Protein AF-A0A316YKV6-F1 (afdb_monomer)

Secondary structure (DSSP, 8-state):
---TTSHHHHHHHHHHHHHTSPP-SS-TT--HHHHHHHHHHHHHBGGGTT--S-----S------------TTT--BPPPPHHHHHHHHHHHHHHHHHHTTHHHHHSPPPHHHHS-TT-TTHHHHHHHHHHHHHTT------HHHHHHHHH-S--

Radius of gyration: 21.69 Å; Cα contacts (8 Å, |Δi|>4): 107; chains: 1; bounding box: 53×34×64 Å

Foldseek 3Di:
DDDLQFLLNLLVLQLVLLVPDDQDLLCNQDRVSVVSNVVSLVVFAPPPPDDDDPPDPDPDPGSRDPPPPDPSVPGHTDRDDPVRSVVSVVVSVVSVCVVVVVVCVVDPDDQCVCQPPVGRCVNVVVVVLSVCSSVVHDSPQDPVNVVCVVPVPDD

pLDDT: mean 73.6, std 16.51, range [33.66, 91.44]

Sequence (155 aa):
MAKPGTARAIYESLSHIGSLWPKDPLRPEANFGQSVITAAERALTQQNQGQPGAALPPGGMSSQGVKTRVDPKQLRYRELVQEEVSVATAALSALQQIREGTASQRYPVPVPVLRPASNPEYYVRLARMLDRAKKGENVSLTMRERLRLFFTGKL

Structure (mmCIF, N/CA/C/O backbone):
data_AF-A0A316YKV6-F1
#
_entry.id   AF-A0A316YKV6-F1
#
loop_
_atom_site.group_PDB
_atom_site.id
_atom_site.type_symbol
_atom_site.label_atom_id
_atom_site.label_alt_id
_atom_site.label_comp_id
_atom_site.label_asym_id
_atom_site.label_entity_id
_atom_site.label_seq_id
_atom_site.pdbx_PDB_ins_code
_atom_site.Cartn_x
_atom_site.Cartn_y
_atom_site.Cartn_z
_atom_site.occupancy
_atom_site.B_iso_or_equiv
_atom_site.auth_seq_id
_atom_site.auth_comp_id
_atom_site.auth_asym_id
_atom_site.auth_atom_id
_atom_site.pdbx_PDB_model_num
ATOM 1 N N . MET A 1 1 ? -15.409 -14.796 16.439 1.00 39.22 1 MET A N 1
ATOM 2 C CA . MET A 1 1 ? -15.559 -14.029 15.183 1.00 39.22 1 MET A CA 1
ATOM 3 C C . MET A 1 1 ? -15.877 -12.585 15.551 1.00 39.22 1 MET A C 1
ATOM 5 O O . MET A 1 1 ? -16.927 -12.346 16.132 1.00 39.22 1 MET A O 1
ATOM 9 N N . ALA A 1 2 ? -14.944 -11.649 15.354 1.00 40.47 2 ALA A N 1
ATOM 10 C CA . ALA A 1 2 ? -15.148 -10.239 15.699 1.00 40.47 2 ALA A CA 1
ATOM 11 C C . ALA A 1 2 ? -16.145 -9.601 14.717 1.00 40.47 2 ALA A C 1
ATOM 13 O O . ALA A 1 2 ? -16.046 -9.831 13.514 1.00 40.47 2 ALA A O 1
ATOM 14 N N . LYS A 1 3 ? -17.116 -8.824 15.213 1.00 44.97 3 LYS A N 1
ATOM 15 C CA . LYS A 1 3 ? -18.062 -8.095 14.354 1.00 44.97 3 LYS A CA 1
ATOM 16 C C . LYS A 1 3 ? -17.262 -7.134 13.451 1.00 44.97 3 LYS A C 1
ATOM 18 O O . LYS A 1 3 ? -16.592 -6.252 14.001 1.00 44.97 3 LYS A O 1
ATOM 23 N N . PRO A 1 4 ? -17.346 -7.247 12.109 1.00 52.53 4 PRO A N 1
ATOM 24 C CA . PRO A 1 4 ? -16.554 -6.432 11.179 1.00 52.53 4 PRO A CA 1
ATOM 25 C C . PRO A 1 4 ? -16.919 -4.934 11.183 1.00 52.53 4 PRO A C 1
ATOM 27 O O . PRO A 1 4 ? -16.301 -4.158 10.467 1.00 52.53 4 PRO A O 1
ATOM 30 N N . GLY A 1 5 ? -17.889 -4.512 12.001 1.00 59.22 5 GLY A N 1
ATOM 31 C CA . GLY A 1 5 ? -18.294 -3.110 12.147 1.00 59.22 5 GLY A CA 1
ATOM 32 C C . GLY A 1 5 ? -17.658 -2.354 13.316 1.00 59.22 5 GLY A C 1
ATOM 33 O O . GLY A 1 5 ? -18.016 -1.207 13.548 1.00 59.22 5 GLY A O 1
ATOM 34 N N . THR A 1 6 ? -16.755 -2.965 14.092 1.00 79.88 6 THR A N 1
ATOM 35 C CA . THR A 1 6 ? -16.106 -2.263 15.217 1.00 79.88 6 THR A CA 1
ATOM 36 C C . THR A 1 6 ? -14.811 -1.586 14.771 1.00 79.88 6 THR A C 1
ATOM 38 O O . THR A 1 6 ? -14.006 -2.191 14.063 1.00 79.88 6 THR A O 1
ATOM 41 N N . ALA A 1 7 ? -14.567 -0.352 15.227 1.00 83.56 7 ALA A N 1
ATOM 42 C CA . ALA A 1 7 ? -13.362 0.418 14.882 1.00 83.56 7 ALA A CA 1
ATOM 43 C C . ALA A 1 7 ? -12.065 -0.334 15.175 1.00 83.56 7 ALA A C 1
ATOM 45 O O . ALA A 1 7 ? -11.111 -0.279 14.403 1.00 83.56 7 ALA A O 1
ATOM 46 N N . ARG A 1 8 ? -12.070 -1.113 16.256 1.00 86.75 8 ARG A N 1
ATOM 47 C CA . ARG A 1 8 ? -10.965 -1.990 16.619 1.00 86.75 8 ARG A CA 1
ATOM 48 C C . ARG A 1 8 ? -10.687 -3.066 15.568 1.00 86.75 8 ARG A C 1
ATOM 50 O O . ARG A 1 8 ? -9.537 -3.234 15.187 1.00 86.75 8 ARG A O 1
ATOM 57 N N . ALA A 1 9 ? -11.708 -3.770 15.078 1.00 87.00 9 ALA A N 1
ATOM 58 C CA . ALA A 1 9 ? -11.524 -4.836 14.088 1.00 87.00 9 ALA A CA 1
ATOM 59 C C . ALA A 1 9 ? -10.983 -4.294 12.753 1.00 87.00 9 ALA A C 1
ATOM 61 O O . ALA A 1 9 ? -10.125 -4.914 12.118 1.00 87.00 9 ALA A O 1
ATOM 62 N N . ILE A 1 10 ? -11.450 -3.109 12.347 1.00 87.38 10 ILE A N 1
ATOM 63 C CA . ILE A 1 10 ? -10.961 -2.416 11.149 1.00 87.38 10 ILE A CA 1
ATOM 64 C C . ILE A 1 10 ? -9.504 -1.984 11.345 1.00 87.38 10 ILE A C 1
ATOM 66 O O . ILE A 1 10 ? -8.674 -2.229 10.471 1.00 87.38 10 ILE A O 1
ATOM 70 N N . TYR A 1 11 ? -9.168 -1.412 12.503 1.00 88.69 11 TYR A N 1
ATOM 71 C CA . TYR A 1 11 ? -7.793 -1.049 12.847 1.00 88.69 11 TYR A CA 1
ATOM 72 C C . TYR A 1 11 ? -6.854 -2.264 12.844 1.00 88.69 11 TYR A C 1
ATOM 74 O O . TYR A 1 11 ? -5.786 -2.217 12.238 1.00 88.69 11 TYR A O 1
ATOM 82 N N . GLU A 1 12 ? -7.248 -3.371 13.477 1.00 89.50 12 GLU A N 1
ATOM 83 C CA . GLU A 1 12 ? -6.465 -4.614 13.510 1.00 89.50 12 GLU A CA 1
ATOM 84 C C . GLU A 1 12 ? -6.219 -5.148 12.090 1.00 89.50 12 GLU A C 1
ATOM 86 O O . GLU A 1 12 ? -5.108 -5.552 11.751 1.00 89.50 12 GLU A O 1
ATOM 91 N N . SER A 1 13 ? -7.221 -5.063 11.217 1.00 89.94 13 SER A N 1
ATOM 92 C CA . SER A 1 13 ? -7.087 -5.505 9.828 1.00 89.94 13 SER A CA 1
ATOM 93 C C . SER A 1 13 ? -6.180 -4.584 9.002 1.00 89.94 13 SER A C 1
ATOM 95 O O . SER A 1 13 ? -5.309 -5.063 8.275 1.00 89.94 13 SER A O 1
ATOM 97 N N . LEU A 1 14 ? -6.337 -3.263 9.130 1.00 88.50 14 LEU A N 1
ATOM 98 C CA . LEU A 1 14 ? -5.496 -2.276 8.442 1.00 88.50 14 LEU A CA 1
ATOM 99 C C . LEU A 1 14 ? -4.047 -2.326 8.925 1.00 88.50 14 LEU A C 1
ATOM 101 O O . LEU A 1 14 ? -3.126 -2.236 8.114 1.00 88.50 14 LEU A O 1
ATOM 105 N N . SER A 1 15 ? -3.834 -2.507 10.227 1.00 88.94 15 SER A N 1
ATOM 106 C CA . SER A 1 15 ? -2.494 -2.643 10.796 1.00 88.94 15 SER A CA 1
ATOM 107 C C . SER A 1 15 ? -1.827 -3.947 10.377 1.00 88.94 15 SER A C 1
ATOM 109 O O . SER A 1 15 ? -0.655 -3.931 9.997 1.00 88.94 15 SER A O 1
ATOM 111 N N . HIS A 1 16 ? -2.578 -5.052 10.333 1.00 90.44 16 HIS A N 1
ATOM 112 C CA . HIS A 1 16 ? -2.089 -6.306 9.778 1.00 90.44 16 HIS A CA 1
ATOM 113 C C . HIS A 1 16 ? -1.653 -6.131 8.317 1.00 90.44 16 HIS A C 1
ATOM 115 O O . HIS A 1 16 ? -0.515 -6.440 7.967 1.00 90.44 16 HIS A O 1
ATOM 121 N N . ILE A 1 17 ? -2.507 -5.547 7.473 1.00 89.25 17 ILE A N 1
ATOM 122 C CA . ILE A 1 17 ? -2.178 -5.273 6.071 1.00 89.25 17 ILE A CA 1
ATOM 123 C C . ILE A 1 17 ? -0.945 -4.363 5.955 1.00 89.25 17 ILE A C 1
ATOM 125 O O . ILE A 1 17 ? -0.028 -4.683 5.199 1.00 89.25 17 ILE A O 1
ATOM 129 N N . GLY A 1 18 ? -0.884 -3.274 6.725 1.00 87.31 18 GLY A N 1
ATOM 130 C CA . GLY A 1 18 ? 0.245 -2.343 6.730 1.00 87.31 18 GLY A CA 1
ATOM 131 C C . GLY A 1 18 ? 1.564 -2.998 7.149 1.00 87.31 18 GLY A C 1
ATOM 132 O O 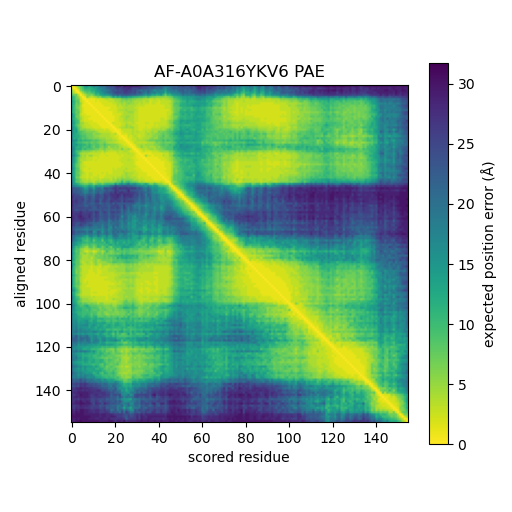. GLY A 1 18 ? 2.601 -2.712 6.558 1.00 87.31 18 GLY A O 1
ATOM 133 N N . SER A 1 19 ? 1.540 -3.928 8.109 1.00 87.06 19 SER A N 1
ATOM 134 C CA . SER A 1 19 ? 2.736 -4.674 8.533 1.00 87.06 19 SER A CA 1
ATOM 135 C C . SER A 1 19 ? 3.269 -5.652 7.483 1.00 87.06 19 SER A C 1
ATOM 137 O O . SER A 1 19 ? 4.458 -5.960 7.481 1.00 87.06 19 SER A O 1
ATOM 139 N N . LEU A 1 20 ? 2.410 -6.112 6.569 1.00 89.38 20 LEU A N 1
ATOM 140 C CA . LEU A 1 20 ? 2.788 -6.991 5.462 1.00 89.38 20 LEU A CA 1
ATOM 141 C C . LEU A 1 20 ? 3.348 -6.222 4.258 1.00 89.38 20 LEU A C 1
ATOM 143 O O . LEU A 1 20 ? 3.793 -6.841 3.291 1.00 89.38 20 LEU A O 1
ATOM 147 N N . TRP A 1 21 ? 3.318 -4.887 4.283 1.00 83.81 21 TRP A N 1
ATOM 148 C CA . TRP A 1 21 ? 3.801 -4.086 3.167 1.00 83.81 21 TRP A CA 1
ATOM 149 C C . TRP A 1 21 ? 5.336 -4.092 3.102 1.00 83.81 21 TRP A C 1
ATOM 151 O O . TRP A 1 21 ? 5.994 -3.848 4.119 1.00 83.81 21 TRP A O 1
ATOM 161 N N . PRO A 1 22 ? 5.940 -4.339 1.924 1.00 82.19 22 PRO A N 1
ATOM 162 C CA . PRO A 1 22 ? 7.388 -4.356 1.795 1.00 82.19 22 PRO A CA 1
ATOM 163 C C . PRO A 1 22 ? 7.979 -2.963 2.029 1.00 82.19 22 PRO A C 1
ATOM 165 O O . PRO A 1 22 ? 7.388 -1.939 1.675 1.00 82.19 22 PRO A O 1
ATOM 168 N N . LYS A 1 23 ? 9.190 -2.930 2.590 1.00 80.69 23 LYS A N 1
ATOM 169 C CA . LYS A 1 23 ? 9.979 -1.701 2.703 1.00 80.69 23 LYS A CA 1
ATOM 170 C C . LYS A 1 23 ? 10.455 -1.273 1.313 1.00 80.69 23 LYS A C 1
ATOM 172 O O . LYS A 1 23 ? 10.978 -2.106 0.573 1.00 80.69 23 LYS A O 1
ATOM 177 N N . ASP A 1 24 ? 10.290 0.005 0.977 1.00 80.50 24 ASP A N 1
ATOM 178 C CA . ASP A 1 24 ? 10.761 0.563 -0.292 1.00 80.50 24 ASP A CA 1
ATOM 179 C C . ASP A 1 24 ? 12.299 0.680 -0.261 1.00 80.50 24 ASP A C 1
ATOM 181 O O . ASP A 1 24 ? 12.838 1.435 0.552 1.00 80.50 24 ASP A O 1
ATOM 185 N N . PRO A 1 25 ? 13.038 -0.076 -1.095 1.00 74.50 25 PRO A N 1
ATOM 186 C CA . PRO A 1 25 ? 14.494 -0.019 -1.099 1.00 74.50 25 PRO A CA 1
ATOM 187 C C . PRO A 1 25 ? 15.046 1.247 -1.765 1.00 74.50 25 PRO A C 1
ATOM 189 O O . PRO A 1 25 ? 16.197 1.594 -1.526 1.00 74.50 25 PRO A O 1
ATOM 192 N N . LEU A 1 26 ? 14.259 1.918 -2.611 1.00 74.81 26 LEU A N 1
ATOM 193 C CA . LEU A 1 26 ? 14.679 3.134 -3.313 1.00 74.81 26 LEU A CA 1
ATOM 194 C C . LEU A 1 26 ? 14.486 4.379 -2.453 1.00 74.81 26 LEU A C 1
ATOM 196 O O . LEU A 1 26 ? 15.137 5.392 -2.684 1.00 74.81 26 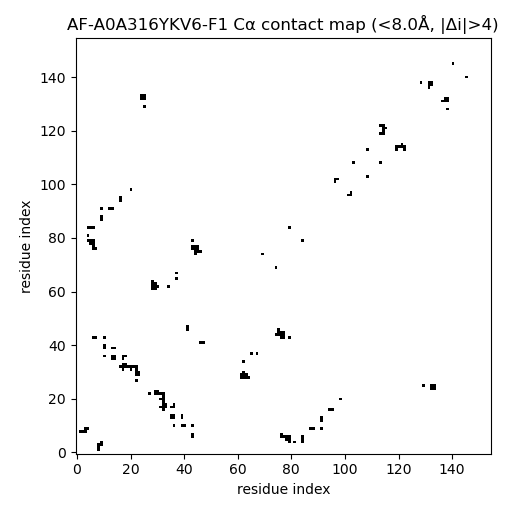LEU A O 1
ATOM 200 N N . ARG A 1 27 ? 13.576 4.296 -1.481 1.00 71.50 27 ARG A N 1
ATOM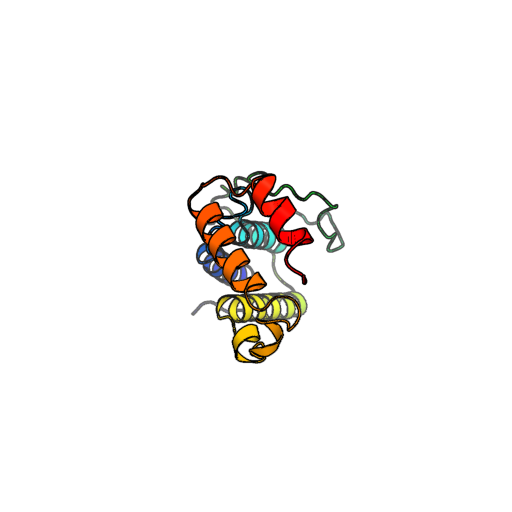 201 C CA . ARG A 1 27 ? 13.244 5.366 -0.541 1.00 71.50 27 ARG A CA 1
ATOM 202 C C . ARG A 1 27 ? 13.234 4.785 0.869 1.00 71.50 27 ARG A C 1
ATOM 204 O O . ARG A 1 27 ? 12.160 4.507 1.402 1.00 71.50 27 ARG A O 1
ATOM 211 N N . PRO A 1 28 ? 14.409 4.537 1.473 1.00 74.38 28 PRO A N 1
ATOM 212 C CA . PRO A 1 28 ? 14.503 3.918 2.795 1.00 74.38 28 PRO A CA 1
ATOM 213 C C . PRO A 1 28 ? 13.791 4.717 3.899 1.00 74.38 28 PRO A C 1
ATOM 215 O O . PRO A 1 28 ? 13.403 4.137 4.917 1.00 74.38 28 PRO A O 1
ATOM 218 N N . GLU A 1 29 ? 13.614 6.022 3.698 1.00 75.62 29 GLU A N 1
ATOM 219 C CA . GLU A 1 29 ? 12.839 6.935 4.534 1.00 75.62 29 GLU A CA 1
ATOM 220 C C . GLU A 1 29 ? 11.319 6.784 4.367 1.00 75.62 29 GLU A C 1
ATOM 222 O O . GLU A 1 29 ? 10.566 7.150 5.270 1.00 75.62 29 GLU A O 1
ATOM 227 N N . ALA A 1 30 ? 10.845 6.230 3.247 1.00 77.44 30 ALA A N 1
ATOM 228 C CA . ALA A 1 30 ? 9.429 6.047 2.956 1.00 77.44 30 ALA A CA 1
ATOM 229 C C . ALA A 1 30 ? 8.959 4.641 3.347 1.00 77.44 30 ALA A C 1
ATOM 231 O O . ALA A 1 30 ? 9.355 3.630 2.770 1.00 77.44 30 ALA A O 1
ATOM 232 N N . ASN A 1 31 ? 8.051 4.571 4.322 1.00 84.00 31 ASN A N 1
ATOM 233 C CA . ASN A 1 31 ? 7.393 3.327 4.700 1.00 84.00 31 ASN A CA 1
ATOM 234 C C . ASN A 1 31 ? 5.875 3.474 4.575 1.00 84.00 31 ASN A C 1
ATOM 236 O O . ASN A 1 31 ? 5.200 3.985 5.472 1.00 84.00 31 ASN A O 1
ATOM 240 N N . PHE A 1 32 ? 5.344 3.010 3.443 1.00 85.44 32 PHE A N 1
ATOM 241 C CA . PHE A 1 32 ? 3.913 3.066 3.168 1.00 85.44 32 PHE A CA 1
ATOM 242 C C . PHE A 1 32 ? 3.099 2.287 4.210 1.00 85.44 32 PHE A C 1
ATOM 244 O O . PHE A 1 32 ? 2.106 2.805 4.714 1.00 85.44 32 PHE A O 1
ATOM 251 N N . GLY A 1 33 ? 3.562 1.104 4.620 1.00 87.44 33 GLY A N 1
ATOM 252 C CA . GLY A 1 33 ? 2.908 0.312 5.663 1.00 87.44 33 GLY A CA 1
ATOM 253 C C . GLY A 1 33 ? 2.731 1.087 6.972 1.00 87.44 33 GLY A C 1
ATOM 254 O O . GLY A 1 33 ? 1.643 1.108 7.546 1.00 87.44 33 GLY A O 1
ATOM 255 N N . GLN A 1 34 ? 3.764 1.821 7.391 1.00 86.19 34 GLN A N 1
ATOM 256 C CA . GLN A 1 34 ? 3.697 2.687 8.574 1.00 86.19 34 GLN A CA 1
ATOM 257 C C . GLN A 1 34 ? 2.758 3.877 8.389 1.00 86.19 34 GLN A C 1
ATOM 259 O O . GLN A 1 34 ? 2.058 4.257 9.329 1.00 86.19 34 GLN A O 1
ATOM 264 N N . SER A 1 35 ? 2.694 4.448 7.183 1.00 85.94 35 SER A N 1
ATOM 265 C CA . SER A 1 35 ? 1.739 5.520 6.890 1.00 85.94 35 SER A CA 1
ATOM 266 C C . SER A 1 35 ? 0.288 5.041 7.001 1.00 85.94 35 SER A C 1
ATOM 268 O O . SER A 1 35 ? -0.533 5.749 7.578 1.00 85.94 35 SER A O 1
ATOM 270 N N . VAL A 1 36 ? -0.007 3.810 6.562 1.00 86.69 36 VAL A N 1
ATOM 271 C CA . VAL A 1 36 ? -1.336 3.190 6.695 1.00 86.69 36 VAL A CA 1
ATOM 272 C C . VAL A 1 36 ? -1.680 2.953 8.164 1.00 86.69 36 VAL A C 1
ATOM 274 O O . VAL A 1 36 ? -2.766 3.330 8.595 1.00 86.69 36 VAL A O 1
ATOM 277 N N . ILE A 1 37 ? -0.754 2.391 8.948 1.00 87.88 37 ILE A N 1
ATOM 278 C CA . ILE A 1 37 ? -0.955 2.155 10.389 1.00 87.88 37 ILE A CA 1
ATOM 279 C C . ILE A 1 37 ? -1.225 3.477 11.117 1.00 87.88 37 ILE A C 1
ATOM 281 O O . ILE A 1 37 ? -2.197 3.588 11.860 1.00 87.88 37 ILE A O 1
ATOM 285 N N . THR A 1 38 ? -0.406 4.497 10.853 1.00 85.12 38 THR A N 1
ATOM 286 C CA . THR A 1 38 ? -0.528 5.821 11.481 1.00 85.12 38 THR A CA 1
ATOM 287 C C . THR A 1 38 ? -1.833 6.512 11.086 1.00 85.12 38 THR A C 1
ATOM 289 O O . THR A 1 38 ? -2.488 7.135 11.920 1.00 85.12 38 THR A O 1
ATOM 292 N N . ALA A 1 39 ? -2.236 6.409 9.817 1.00 84.56 39 ALA A N 1
ATOM 293 C CA . ALA A 1 39 ? -3.503 6.958 9.347 1.00 84.56 39 ALA A CA 1
ATOM 294 C C . ALA A 1 39 ? -4.700 6.244 9.991 1.00 84.56 39 ALA A C 1
ATOM 296 O O . ALA A 1 39 ? -5.629 6.910 10.444 1.00 84.56 39 ALA A O 1
ATOM 297 N N . ALA A 1 40 ? -4.656 4.912 10.092 1.00 86.44 40 ALA A N 1
ATOM 298 C CA . ALA A 1 40 ? -5.695 4.120 10.745 1.00 86.44 40 ALA A CA 1
ATOM 299 C C . ALA A 1 40 ? -5.812 4.462 12.236 1.00 86.44 40 ALA A C 1
ATOM 301 O O . ALA A 1 40 ? -6.917 4.633 12.741 1.00 86.44 40 ALA A O 1
ATOM 302 N N . GLU A 1 41 ? -4.686 4.618 12.932 1.00 85.56 41 GLU A N 1
ATOM 303 C CA . GLU A 1 41 ? -4.660 5.033 14.334 1.00 85.56 41 GLU A CA 1
ATOM 304 C C . GLU A 1 41 ? -5.299 6.414 14.519 1.00 85.56 41 GLU A C 1
ATOM 306 O O . GLU A 1 41 ? -6.197 6.572 15.343 1.00 85.56 41 GLU A O 1
ATOM 311 N N . ARG A 1 42 ? -4.915 7.401 13.701 1.00 83.62 42 ARG A N 1
ATOM 312 C CA . ARG A 1 42 ? -5.486 8.757 13.760 1.00 83.62 42 ARG A CA 1
ATOM 313 C C . ARG A 1 42 ? -6.983 8.788 13.464 1.00 83.62 42 ARG A C 1
ATOM 315 O O . ARG A 1 42 ? -7.701 9.551 14.096 1.00 83.62 42 ARG A O 1
ATOM 322 N N . ALA A 1 43 ? -7.444 7.992 12.502 1.00 83.56 43 ALA A N 1
ATOM 323 C CA . ALA A 1 43 ? -8.842 7.993 12.080 1.00 83.56 43 ALA A CA 1
ATOM 324 C C . ALA A 1 43 ? -9.767 7.234 13.049 1.00 83.56 43 ALA A C 1
ATOM 326 O O . ALA A 1 43 ? -10.932 7.598 13.200 1.00 83.56 43 ALA A O 1
ATOM 327 N N . LEU A 1 44 ? -9.267 6.172 13.690 1.00 84.12 44 LEU A N 1
ATOM 328 C CA . LEU A 1 44 ? -10.090 5.224 14.452 1.00 84.12 44 LEU A CA 1
ATOM 329 C C . LEU A 1 44 ? -9.982 5.393 15.973 1.00 84.12 44 LEU A C 1
ATOM 331 O O . LEU A 1 44 ? -10.720 4.733 16.711 1.00 84.12 44 LEU A O 1
ATOM 335 N N . THR A 1 45 ? -9.100 6.267 16.461 1.00 83.12 45 THR A N 1
ATOM 336 C CA . THR A 1 45 ? -8.943 6.554 17.894 1.00 83.12 45 THR A CA 1
ATOM 337 C C . THR A 1 45 ? -9.597 7.879 18.284 1.00 83.12 45 THR A C 1
ATOM 339 O O . THR A 1 45 ? -9.721 8.802 17.485 1.00 83.12 45 THR A O 1
ATOM 342 N N . GLN A 1 46 ? -10.045 7.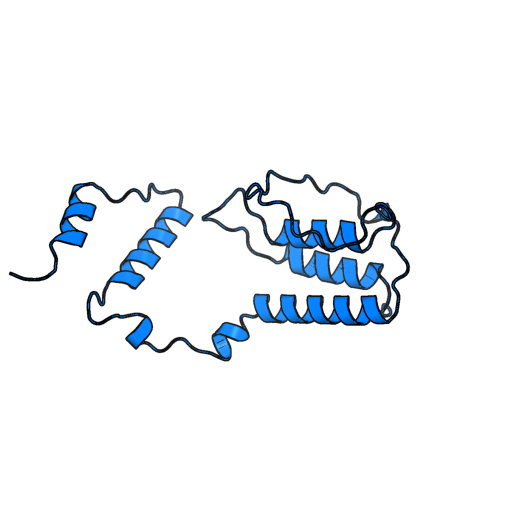987 19.536 1.00 69.94 46 GLN A N 1
ATOM 343 C CA . GLN A 1 46 ? -10.790 9.152 20.041 1.00 69.94 46 GLN A CA 1
ATOM 344 C C . GLN A 1 46 ? -9.936 10.428 20.197 1.00 69.94 46 GLN A C 1
ATOM 346 O O . GLN A 1 46 ? -10.459 11.471 20.578 1.00 69.94 46 GLN A O 1
ATOM 351 N N . GLN A 1 47 ? -8.631 10.378 19.918 1.00 56.28 47 GLN A N 1
ATOM 352 C CA . GLN A 1 47 ? -7.680 11.409 20.338 1.00 56.28 47 GLN A CA 1
ATOM 353 C C . GLN A 1 47 ? -7.615 12.647 19.420 1.00 56.28 47 GLN A C 1
ATOM 355 O O . GLN A 1 47 ? -6.741 13.485 19.615 1.00 56.28 47 GLN A O 1
ATOM 360 N N . ASN A 1 48 ? -8.516 12.803 18.437 1.00 49.94 48 ASN A N 1
ATOM 361 C CA . ASN A 1 48 ? -8.473 13.959 17.531 1.00 49.94 48 ASN A CA 1
ATOM 362 C C . ASN A 1 48 ? -9.843 14.388 16.953 1.00 49.94 48 ASN A C 1
ATOM 364 O O . ASN A 1 48 ? -10.000 14.535 15.743 1.00 49.94 48 ASN A O 1
ATOM 368 N N . GLN A 1 49 ? -10.849 14.638 17.801 1.00 43.84 49 GLN A N 1
ATOM 369 C CA . GLN A 1 49 ? -12.090 15.338 17.398 1.00 43.84 49 GLN A CA 1
ATOM 370 C C . GLN A 1 49 ? -11.874 16.862 17.231 1.00 43.84 49 GLN A C 1
ATOM 372 O O . GLN A 1 49 ? -12.607 17.672 17.789 1.00 43.84 49 GLN A O 1
ATOM 377 N N . GLY A 1 50 ? -10.841 17.262 16.482 1.00 42.69 50 GLY A N 1
ATOM 378 C CA . GLY A 1 50 ? -10.454 18.666 16.286 1.00 42.69 50 GLY A CA 1
ATOM 379 C C . GLY A 1 50 ? -10.128 19.067 14.846 1.00 42.69 50 GLY A C 1
ATOM 380 O O . GLY A 1 50 ? -9.674 20.186 14.633 1.00 42.69 50 GLY A O 1
ATOM 381 N N . GLN A 1 51 ? -10.344 18.202 13.851 1.00 42.38 51 GLN A N 1
ATOM 382 C CA . GLN A 1 51 ? -10.187 18.575 12.441 1.00 42.38 51 GLN A CA 1
ATOM 383 C C . GLN A 1 51 ? -11.328 17.999 11.591 1.00 42.38 51 GLN A C 1
ATOM 385 O O . GLN A 1 51 ? -11.308 16.814 11.252 1.00 42.38 51 GLN A O 1
ATOM 390 N N . PRO A 1 52 ? -12.343 18.814 11.243 1.00 43.28 52 PRO A N 1
ATOM 391 C CA . PRO A 1 52 ? -13.277 18.471 10.189 1.00 43.28 52 PRO A CA 1
ATOM 392 C C . PRO A 1 52 ? -12.554 18.643 8.852 1.00 43.28 52 PRO A C 1
ATOM 394 O O . PRO A 1 52 ? -12.065 19.721 8.522 1.00 43.28 52 PRO A O 1
ATOM 397 N N . GLY A 1 53 ? -12.476 17.562 8.088 1.00 41.69 53 GLY A N 1
ATOM 398 C CA . GLY A 1 53 ? -11.900 17.563 6.754 1.00 41.69 53 GLY A CA 1
ATOM 399 C C . GLY A 1 53 ? -10.681 16.665 6.673 1.00 41.69 53 GLY A C 1
ATOM 400 O O . GLY A 1 53 ? -9.690 16.845 7.376 1.00 41.69 53 GLY A O 1
ATOM 401 N N . ALA A 1 54 ? -10.758 15.714 5.751 1.00 47.38 54 ALA A N 1
ATOM 402 C CA . ALA A 1 54 ? -9.615 15.068 5.142 1.00 47.38 54 ALA A CA 1
ATOM 403 C C . ALA A 1 54 ? -8.706 16.128 4.491 1.00 47.38 54 ALA A C 1
ATOM 405 O O . ALA A 1 54 ? -8.679 16.287 3.272 1.00 47.38 54 ALA A O 1
ATOM 406 N N . ALA A 1 55 ? -7.971 16.888 5.300 1.00 39.19 55 ALA A N 1
ATOM 407 C CA . ALA A 1 55 ? -6.831 17.633 4.824 1.00 39.19 55 ALA A CA 1
ATOM 408 C C . ALA A 1 55 ? -5.805 16.580 4.406 1.00 39.19 55 ALA A C 1
ATOM 410 O O . ALA A 1 55 ? -5.164 15.934 5.240 1.00 39.19 55 ALA A O 1
ATOM 411 N N . LEU A 1 56 ? -5.702 16.380 3.090 1.00 47.00 56 LEU A N 1
ATOM 412 C CA . LEU A 1 56 ? -4.497 15.872 2.448 1.00 47.00 56 LEU A CA 1
ATOM 413 C C . LEU A 1 56 ? -3.287 16.438 3.206 1.00 47.00 56 LEU A C 1
ATOM 415 O O . LEU A 1 56 ? -3.300 17.633 3.524 1.00 47.00 56 LEU A O 1
ATOM 419 N N . PRO A 1 57 ? -2.273 15.616 3.532 1.00 51.69 57 PRO A N 1
ATOM 420 C CA . PRO A 1 57 ? -1.094 16.125 4.216 1.00 51.69 57 PRO A CA 1
ATOM 421 C C . PRO A 1 57 ? -0.595 17.365 3.453 1.00 51.69 57 PRO A C 1
ATOM 423 O O . PRO A 1 57 ? -0.435 17.270 2.231 1.00 51.69 57 PRO A O 1
ATOM 426 N N . PRO A 1 58 ? -0.404 18.532 4.110 1.00 42.00 58 PRO A N 1
ATOM 427 C CA . PRO A 1 58 ? 0.179 19.685 3.437 1.00 42.00 58 PRO A CA 1
ATOM 428 C C . PRO A 1 58 ? 1.504 19.216 2.847 1.00 42.00 58 PRO A C 1
ATOM 430 O O . PRO A 1 58 ? 2.230 18.504 3.535 1.00 42.00 58 PRO A O 1
ATOM 433 N N . GLY A 1 59 ? 1.740 19.535 1.570 1.00 38.91 59 GLY A N 1
ATOM 434 C CA . GLY A 1 59 ? 2.801 19.015 0.700 1.00 38.91 59 GLY A CA 1
ATOM 435 C C . GLY A 1 59 ? 4.194 18.935 1.327 1.00 38.91 59 GLY A C 1
ATOM 436 O O . GLY A 1 59 ? 5.082 19.717 1.009 1.00 38.91 59 GLY A O 1
ATOM 437 N N . GLY A 1 60 ? 4.383 17.939 2.182 1.00 37.22 60 GLY A N 1
ATOM 438 C CA . GLY A 1 60 ? 5.599 17.609 2.890 1.00 37.22 60 GLY A CA 1
ATOM 439 C C . GLY A 1 60 ? 5.918 16.170 2.550 1.00 37.22 60 GLY A C 1
ATOM 440 O O . GLY A 1 60 ? 5.482 15.240 3.226 1.00 37.22 60 GLY A O 1
ATOM 441 N N . MET A 1 61 ? 6.653 15.988 1.457 1.00 38.19 61 MET A N 1
ATOM 442 C CA . MET A 1 61 ? 7.336 14.740 1.133 1.00 38.19 61 MET A CA 1
ATOM 443 C C . MET A 1 61 ? 8.464 14.528 2.152 1.00 38.19 61 MET A C 1
ATOM 445 O O . MET A 1 61 ? 9.641 14.635 1.836 1.00 38.19 61 MET A O 1
ATOM 449 N N . SER A 1 62 ? 8.112 14.276 3.406 1.00 41.31 62 SER A N 1
ATOM 450 C CA . SER A 1 62 ? 9.032 13.773 4.415 1.00 41.31 62 SER A CA 1
ATOM 451 C C . SER A 1 62 ? 8.246 12.887 5.373 1.00 41.31 62 SER A C 1
ATOM 453 O O . SER A 1 62 ? 7.696 13.306 6.387 1.00 41.31 62 SER A O 1
ATOM 455 N N . SER A 1 63 ? 8.214 11.595 5.054 1.00 51.00 63 SER A N 1
ATOM 456 C CA . SER A 1 63 ? 7.917 10.519 6.001 1.00 51.00 63 SER A CA 1
ATOM 457 C C . SER A 1 63 ? 9.064 10.391 7.007 1.00 51.00 63 SER A C 1
ATOM 459 O O . SER A 1 63 ? 9.692 9.344 7.145 1.00 51.00 63 SER A O 1
ATOM 461 N N . GLN A 1 64 ? 9.392 11.486 7.689 1.00 37.75 64 GLN A N 1
ATOM 462 C CA . GLN A 1 64 ? 10.439 11.524 8.691 1.00 37.75 64 GLN A CA 1
ATOM 463 C C . GLN A 1 64 ? 9.912 10.770 9.913 1.00 37.75 64 GLN A C 1
ATOM 465 O O . GLN A 1 64 ? 9.205 11.324 10.747 1.00 37.75 64 GLN A O 1
ATOM 470 N N . GLY A 1 65 ? 10.183 9.461 9.909 1.00 43.84 65 GLY A N 1
ATOM 471 C CA . GLY A 1 65 ? 9.951 8.471 10.957 1.00 43.84 65 GLY A CA 1
ATOM 472 C C . GLY A 1 65 ? 9.005 8.900 12.072 1.00 43.84 65 GLY A C 1
ATOM 473 O O . GLY A 1 65 ? 9.459 9.217 13.172 1.00 43.84 65 GLY A O 1
ATOM 474 N N . VAL A 1 66 ? 7.694 8.845 11.823 1.00 47.12 66 VAL A N 1
ATOM 475 C CA . VAL A 1 66 ? 6.727 8.832 12.923 1.00 47.12 66 VAL A CA 1
ATOM 476 C C . VAL A 1 66 ? 6.980 7.537 13.690 1.00 47.12 66 VAL A C 1
ATOM 478 O O . VAL A 1 66 ? 6.702 6.446 13.200 1.00 47.12 66 VAL A O 1
ATOM 481 N N . LYS A 1 67 ? 7.583 7.649 14.876 1.00 47.00 67 LYS A N 1
ATOM 482 C CA . LYS A 1 67 ? 7.706 6.548 15.831 1.00 47.00 67 LYS A CA 1
ATOM 483 C C . LYS A 1 67 ? 6.314 6.285 16.403 1.00 47.00 67 LYS A C 1
ATOM 485 O O . LYS A 1 67 ? 5.994 6.770 17.483 1.00 47.00 67 LYS A O 1
ATOM 490 N N . THR A 1 68 ? 5.470 5.552 15.691 1.00 51.38 68 THR A N 1
ATOM 491 C CA . THR A 1 68 ? 4.221 5.018 16.244 1.00 51.38 68 THR A CA 1
ATOM 492 C C . THR A 1 68 ? 4.581 3.903 17.219 1.00 51.38 68 THR A C 1
ATOM 494 O O . THR A 1 68 ? 4.611 2.721 16.896 1.00 51.38 68 THR A O 1
ATOM 497 N N . ARG A 1 69 ? 4.943 4.304 18.438 1.00 49.44 69 ARG A N 1
ATOM 498 C CA . ARG A 1 69 ? 4.997 3.425 19.605 1.00 49.44 69 ARG A CA 1
ATOM 499 C C . ARG A 1 69 ? 3.869 3.836 20.539 1.00 49.44 69 ARG A C 1
ATOM 501 O O . ARG A 1 69 ? 4.117 4.284 21.650 1.00 49.44 69 ARG A O 1
ATOM 508 N N . VAL A 1 70 ? 2.637 3.748 20.052 1.00 58.22 70 VAL A N 1
ATOM 509 C CA . VAL A 1 70 ? 1.482 3.708 20.944 1.00 58.22 70 VAL A CA 1
ATOM 510 C C . VAL A 1 70 ? 1.131 2.240 21.093 1.00 58.22 70 VAL A C 1
ATOM 512 O O . VAL A 1 70 ? 0.907 1.542 20.104 1.00 58.22 70 VAL A O 1
ATOM 515 N N . ASP A 1 71 ? 1.187 1.735 22.324 1.00 62.06 71 ASP A N 1
ATOM 516 C CA . ASP A 1 71 ? 0.860 0.341 22.584 1.00 62.06 71 ASP A CA 1
ATOM 517 C C . ASP A 1 71 ? -0.609 0.102 22.190 1.00 62.06 71 ASP A C 1
ATOM 519 O O . ASP A 1 71 ? -1.500 0.764 22.731 1.00 62.06 71 ASP A O 1
ATOM 523 N N . PRO A 1 72 ? -0.918 -0.863 21.301 1.00 63.50 72 PRO A N 1
ATOM 524 C CA . PRO A 1 72 ? -2.272 -1.063 20.768 1.00 63.50 72 PRO A CA 1
ATOM 525 C C . PRO A 1 72 ? -3.307 -1.417 21.851 1.00 63.50 72 PRO A C 1
ATOM 527 O O . PRO A 1 72 ? -4.514 -1.307 21.637 1.00 63.50 72 PRO A O 1
ATOM 530 N N . LYS A 1 73 ? -2.835 -1.823 23.038 1.00 66.06 73 LYS A N 1
ATOM 531 C CA . LYS A 1 73 ? -3.650 -2.094 24.231 1.00 66.06 73 LYS A CA 1
ATOM 532 C C . LYS A 1 73 ? -4.167 -0.824 24.919 1.00 66.06 73 LYS A C 1
ATOM 534 O O . LYS A 1 73 ? -5.126 -0.914 25.676 1.00 66.06 73 LYS A O 1
ATOM 539 N N . GLN A 1 74 ? -3.541 0.328 24.682 1.00 70.12 74 GLN A N 1
ATOM 540 C CA . GLN A 1 74 ? -3.903 1.617 25.285 1.00 70.12 74 GLN A CA 1
ATOM 541 C C . GLN A 1 74 ? -4.786 2.475 24.367 1.00 70.12 74 GLN A C 1
ATOM 543 O O . GLN A 1 74 ? -5.304 3.507 24.794 1.00 70.12 74 GLN A O 1
ATOM 548 N N . LEU A 1 75 ? -4.984 2.048 23.117 1.00 72.50 75 LEU A N 1
ATOM 549 C CA . LEU A 1 75 ? -5.781 2.778 22.142 1.00 72.50 75 LEU A CA 1
ATOM 550 C C . LEU A 1 75 ? -7.262 2.775 22.536 1.00 72.50 75 LEU A C 1
ATOM 552 O O . LEU A 1 75 ? -7.898 1.726 22.662 1.00 72.50 75 LEU A O 1
ATOM 556 N N . ARG A 1 76 ? -7.824 3.976 22.709 1.00 80.62 76 ARG A N 1
ATOM 557 C CA . ARG A 1 76 ? -9.266 4.183 22.876 1.00 80.62 76 ARG A CA 1
ATOM 558 C C . ARG A 1 76 ? -9.909 4.356 21.508 1.00 80.62 76 ARG A C 1
ATOM 560 O O . ARG A 1 76 ? -9.711 5.377 20.851 1.00 80.62 76 ARG A O 1
ATOM 567 N N . TYR A 1 77 ? -10.674 3.355 21.091 1.00 81.56 77 TYR A N 1
ATOM 568 C CA . TYR A 1 77 ? -11.341 3.335 19.792 1.00 81.56 77 TYR A CA 1
ATOM 569 C C . TYR A 1 77 ? -12.600 4.203 19.793 1.00 81.56 77 TYR A C 1
ATOM 571 O O . TYR A 1 77 ? -13.359 4.209 20.763 1.00 81.56 77 TYR A O 1
ATOM 579 N N . ARG A 1 78 ? -12.823 4.940 18.706 1.00 82.50 78 ARG A N 1
ATOM 580 C CA . ARG A 1 78 ? -14.050 5.712 18.480 1.00 82.50 78 ARG A CA 1
ATOM 581 C C . ARG A 1 78 ? -15.181 4.781 18.028 1.00 82.50 78 ARG A C 1
ATOM 583 O O . ARG A 1 78 ? -14.935 3.791 17.344 1.00 82.50 78 ARG A O 1
ATOM 590 N N . GLU A 1 79 ? -16.418 5.101 18.391 1.00 83.12 79 GLU A N 1
ATOM 591 C CA . GLU A 1 79 ? -17.590 4.459 17.791 1.00 83.12 79 GLU A CA 1
ATOM 592 C C . GLU A 1 79 ? -17.826 5.034 16.391 1.00 83.12 79 GLU A C 1
ATOM 594 O O . GLU A 1 79 ? -17.957 6.247 16.222 1.00 83.12 79 GLU A O 1
ATOM 599 N N . LEU A 1 80 ? -17.810 4.160 15.384 1.00 79.06 80 LEU A N 1
ATOM 600 C CA . LEU A 1 80 ? -18.006 4.536 13.987 1.00 79.06 80 LEU A CA 1
ATOM 601 C C . LEU A 1 80 ? -19.492 4.571 13.651 1.00 79.06 80 LEU A C 1
ATOM 603 O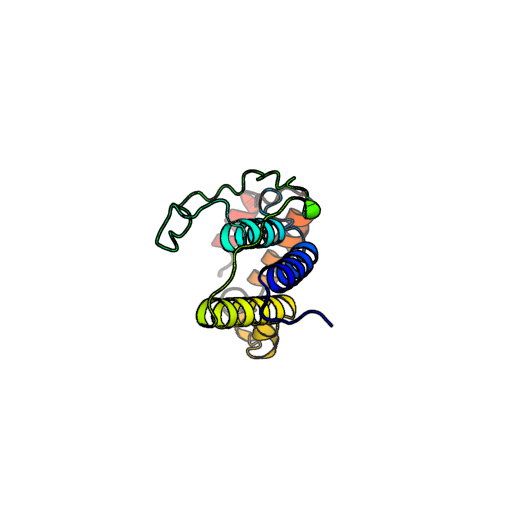 O . LEU A 1 80 ? -20.245 3.674 14.035 1.00 79.06 80 LEU A O 1
ATOM 607 N N . VAL A 1 81 ? -19.881 5.557 12.849 1.00 86.31 81 VAL A N 1
ATOM 608 C CA . VAL A 1 81 ? -21.195 5.571 12.198 1.00 86.31 81 VAL A CA 1
ATOM 609 C C . VAL A 1 81 ? -21.211 4.524 11.079 1.00 86.31 81 VAL A C 1
ATOM 611 O O . VAL A 1 81 ? -20.180 4.236 10.470 1.00 86.31 81 VAL A O 1
ATOM 614 N N . GLN A 1 82 ? -22.379 3.956 10.768 1.00 84.75 82 GLN A N 1
ATOM 615 C CA . GLN A 1 82 ? -22.532 2.931 9.725 1.00 84.75 82 GLN A CA 1
ATOM 616 C C . GLN A 1 82 ? -21.935 3.350 8.364 1.00 84.75 82 GLN A C 1
ATOM 618 O O . GLN A 1 82 ? -21.350 2.526 7.660 1.00 84.75 82 GLN A O 1
ATOM 623 N N . GLU A 1 83 ? -22.036 4.632 8.007 1.00 86.50 83 GLU A N 1
ATOM 624 C CA . GLU A 1 83 ? -21.421 5.186 6.796 1.00 86.50 83 GLU A CA 1
ATOM 625 C C . GLU A 1 83 ? -19.888 5.116 6.852 1.00 86.50 83 GLU A C 1
ATOM 627 O O . GLU A 1 83 ? -19.263 4.601 5.925 1.00 86.50 83 GLU A O 1
ATOM 632 N N . GLU A 1 84 ? -19.276 5.532 7.966 1.00 84.38 84 GLU A N 1
ATOM 633 C CA . GLU A 1 84 ? -17.825 5.450 8.178 1.00 84.38 84 GLU A CA 1
ATOM 634 C C . GLU A 1 84 ? -17.337 3.992 8.133 1.00 84.38 84 GLU A C 1
ATOM 636 O O . GLU A 1 84 ? -16.278 3.712 7.569 1.00 84.38 84 GLU A O 1
ATOM 641 N N . VAL A 1 85 ? -18.130 3.044 8.652 1.00 86.94 85 VAL A N 1
ATOM 642 C CA . VAL A 1 85 ? -17.846 1.602 8.545 1.00 86.94 85 VAL A CA 1
ATOM 643 C C . VAL A 1 85 ? -17.817 1.156 7.080 1.00 86.94 85 VAL A C 1
ATOM 645 O O . VAL A 1 85 ? -16.898 0.441 6.672 1.00 86.94 85 VAL A O 1
ATOM 648 N N . SER A 1 86 ? -18.787 1.580 6.265 1.00 87.62 86 SER A N 1
ATOM 649 C CA . SER A 1 86 ? -18.837 1.218 4.841 1.00 87.62 86 SER A CA 1
ATOM 650 C C . SER A 1 86 ? -17.645 1.779 4.054 1.00 87.62 86 SER A C 1
ATOM 652 O O . SER A 1 86 ? -17.022 1.069 3.266 1.00 87.62 86 SER A O 1
ATOM 654 N N . VAL A 1 87 ? -17.243 3.021 4.338 1.00 88.62 87 VAL A N 1
ATOM 655 C CA . VAL A 1 87 ? -16.083 3.656 3.701 1.00 88.62 87 VAL A CA 1
ATOM 656 C C . VAL A 1 87 ? -14.789 2.967 4.128 1.00 88.62 87 VAL A C 1
ATOM 658 O O . VAL A 1 87 ? -13.938 2.661 3.293 1.00 88.62 87 VAL A O 1
ATOM 661 N N . ALA A 1 88 ? -14.638 2.671 5.419 1.00 87.31 88 ALA A N 1
ATOM 662 C CA . ALA A 1 88 ? -13.437 2.036 5.944 1.00 87.31 88 ALA A CA 1
ATOM 663 C C . ALA A 1 88 ? -13.268 0.590 5.447 1.00 87.31 88 ALA A C 1
ATOM 665 O O . ALA A 1 88 ? -12.154 0.164 5.137 1.00 87.31 88 ALA A O 1
ATOM 666 N N . THR A 1 89 ? -14.365 -0.157 5.313 1.00 89.56 89 THR A N 1
ATOM 667 C CA . THR A 1 89 ? -14.349 -1.506 4.724 1.00 89.56 89 THR A CA 1
ATOM 668 C C . THR A 1 89 ? -14.034 -1.471 3.228 1.00 89.56 89 THR A C 1
ATOM 670 O O . THR A 1 89 ? -13.226 -2.278 2.763 1.00 89.56 89 THR A O 1
ATOM 673 N N . ALA A 1 90 ? -14.565 -0.495 2.483 1.00 90.94 90 ALA A N 1
ATOM 674 C CA . ALA A 1 90 ? -14.183 -0.272 1.089 1.00 90.94 90 ALA A CA 1
ATOM 675 C C . ALA A 1 90 ? -12.683 0.051 0.957 1.00 90.94 90 ALA A C 1
ATOM 677 O O . ALA A 1 90 ? -11.993 -0.560 0.139 1.00 90.94 90 ALA A O 1
ATOM 678 N N . ALA A 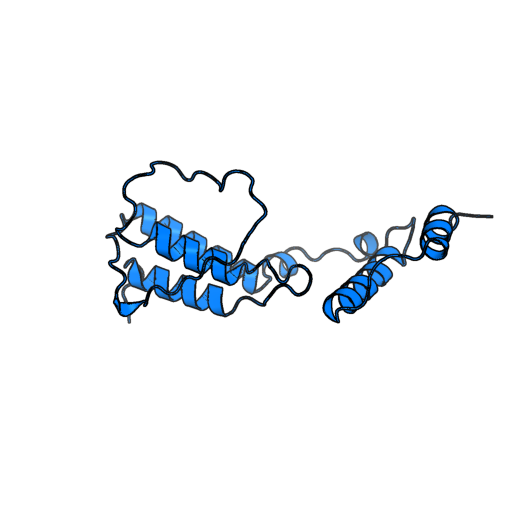1 91 ? -12.145 0.929 1.809 1.00 88.81 91 ALA A N 1
ATOM 679 C CA . ALA A 1 91 ? -10.720 1.268 1.821 1.00 88.81 91 ALA A CA 1
ATOM 680 C C . ALA A 1 91 ? -9.827 0.055 2.134 1.00 88.81 91 ALA A C 1
ATOM 682 O O . ALA A 1 91 ? -8.805 -0.151 1.477 1.00 88.81 91 ALA A O 1
ATOM 683 N N . LEU A 1 92 ? -10.232 -0.786 3.089 1.00 90.25 92 LEU A N 1
ATOM 684 C CA . LEU A 1 92 ? -9.552 -2.043 3.402 1.00 90.25 92 LEU A CA 1
ATOM 685 C C . LEU A 1 92 ? -9.526 -2.977 2.186 1.00 90.25 92 LEU A C 1
ATOM 687 O O . LEU A 1 92 ? -8.463 -3.492 1.840 1.00 90.25 92 LEU A O 1
ATOM 691 N N . SER A 1 93 ? -10.665 -3.151 1.508 1.00 91.44 93 SER A N 1
ATOM 692 C CA . SER A 1 93 ? -10.748 -3.995 0.309 1.00 91.44 93 SER A CA 1
ATOM 693 C C . SER A 1 93 ? -9.869 -3.467 -0.833 1.00 91.44 93 SER A C 1
ATOM 695 O O . SER A 1 93 ? -9.175 -4.240 -1.492 1.00 91.44 93 SER A O 1
ATOM 697 N N . ALA A 1 94 ? -9.807 -2.144 -1.017 1.00 90.19 94 ALA A N 1
ATOM 698 C CA . ALA A 1 94 ? -8.948 -1.515 -2.014 1.00 90.19 94 ALA A CA 1
ATOM 699 C C . ALA A 1 94 ? -7.459 -1.740 -1.704 1.00 90.19 94 ALA A C 1
ATOM 701 O O . ALA A 1 94 ? -6.685 -2.089 -2.595 1.00 90.19 94 ALA A O 1
ATOM 702 N N . LEU A 1 95 ? -7.048 -1.609 -0.437 1.00 89.12 95 LEU A N 1
ATOM 703 C CA . LEU A 1 95 ? -5.674 -1.905 -0.022 1.00 89.12 95 LEU A CA 1
ATOM 704 C C . LEU A 1 95 ? -5.311 -3.376 -0.261 1.00 89.12 95 LEU A C 1
ATOM 706 O O . LEU A 1 95 ? -4.213 -3.660 -0.738 1.00 89.12 95 LEU A O 1
ATOM 710 N N . GLN A 1 96 ? -6.225 -4.311 0.008 1.00 90.31 96 GLN A N 1
ATOM 711 C CA . GLN A 1 96 ? -6.008 -5.729 -0.299 1.00 90.31 96 GLN A CA 1
ATOM 712 C C . GLN A 1 96 ? -5.795 -5.952 -1.801 1.00 90.31 96 GLN A C 1
ATOM 714 O O . GLN A 1 96 ? -4.798 -6.558 -2.190 1.00 90.31 96 GLN A O 1
ATOM 719 N N . GLN A 1 97 ? -6.647 -5.367 -2.646 1.00 90.44 97 GLN A N 1
ATOM 720 C CA . GLN A 1 97 ? -6.532 -5.481 -4.104 1.00 90.44 97 GLN A CA 1
ATOM 721 C C . GLN A 1 97 ? -5.219 -4.910 -4.652 1.00 90.44 97 GLN A C 1
ATOM 723 O O . GLN A 1 97 ? -4.634 -5.498 -5.568 1.00 90.44 97 GLN A O 1
ATOM 728 N N . ILE A 1 98 ? -4.750 -3.781 -4.102 1.00 88.69 98 ILE A N 1
ATOM 729 C CA . ILE A 1 98 ? -3.462 -3.174 -4.468 1.00 88.69 98 ILE A CA 1
ATOM 730 C C . ILE A 1 98 ? -2.316 -4.110 -4.086 1.00 88.69 98 ILE A C 1
ATOM 732 O O . ILE A 1 98 ? -1.430 -4.350 -4.904 1.00 88.69 98 ILE A O 1
ATOM 736 N N . ARG A 1 99 ? -2.343 -4.669 -2.870 1.00 87.25 99 ARG A N 1
ATOM 737 C CA . ARG A 1 99 ? -1.309 -5.599 -2.394 1.00 87.25 99 ARG A CA 1
ATOM 738 C C . ARG A 1 99 ? -1.228 -6.852 -3.259 1.00 87.25 99 ARG A C 1
ATOM 740 O O .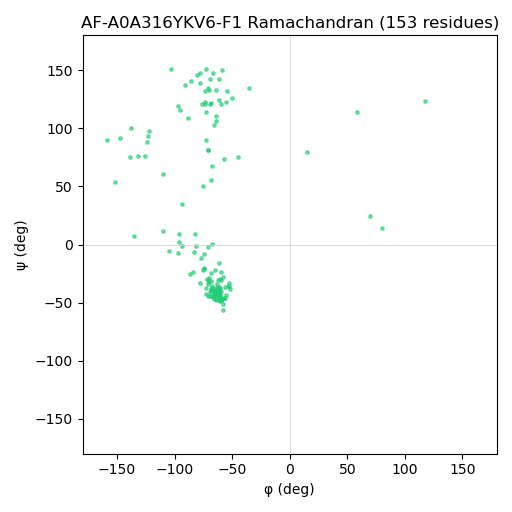 ARG A 1 99 ? -0.139 -7.321 -3.566 1.00 87.25 99 ARG A O 1
ATOM 747 N N . GLU A 1 100 ? -2.381 -7.388 -3.636 1.00 88.56 100 GLU A N 1
ATOM 748 C CA . GLU A 1 100 ? -2.503 -8.589 -4.467 1.00 88.56 100 GLU A CA 1
ATOM 749 C C . GLU A 1 100 ? -2.169 -8.326 -5.944 1.00 88.56 100 GLU A C 1
ATOM 751 O O . GLU A 1 100 ? -2.060 -9.260 -6.736 1.00 88.56 100 GLU A O 1
ATOM 756 N N . GLY A 1 101 ? -1.972 -7.061 -6.333 1.00 86.12 101 GLY A N 1
ATOM 757 C CA . GLY A 1 101 ? -1.620 -6.697 -7.703 1.00 86.12 101 GLY A CA 1
ATOM 758 C C . GLY A 1 101 ? -2.763 -6.913 -8.696 1.00 86.12 101 GLY A C 1
ATOM 759 O O . GLY A 1 101 ? -2.516 -7.063 -9.893 1.00 86.12 101 GLY A O 1
ATOM 760 N N . THR A 1 102 ? -4.016 -6.901 -8.229 1.00 84.31 102 THR A N 1
ATOM 761 C CA . THR A 1 102 ? -5.204 -7.175 -9.061 1.00 84.31 102 THR A CA 1
ATOM 762 C C . THR A 1 102 ? -5.284 -6.231 -10.265 1.00 84.31 102 THR A C 1
ATOM 764 O O . THR A 1 102 ? -5.655 -6.641 -11.361 1.00 84.31 102 THR A O 1
ATOM 767 N N . ALA A 1 103 ? -4.882 -4.966 -10.097 1.00 76.75 103 ALA A N 1
ATOM 768 C CA . ALA A 1 103 ? -4.860 -3.985 -11.182 1.00 76.75 103 ALA A CA 1
ATOM 769 C C . ALA A 1 103 ? -3.890 -4.375 -12.311 1.00 76.75 103 ALA A C 1
ATOM 771 O O . ALA A 1 103 ? -4.245 -4.277 -13.484 1.00 76.75 103 ALA A O 1
ATOM 772 N N . SER A 1 104 ? -2.697 -4.869 -11.965 1.00 80.94 104 SER A N 1
ATOM 773 C CA . SER A 1 104 ? -1.703 -5.334 -12.938 1.00 80.94 104 SER A CA 1
ATOM 774 C C . SER A 1 104 ? -2.148 -6.607 -13.658 1.00 80.94 104 SER A C 1
ATOM 776 O O . SER A 1 104 ? -1.817 -6.788 -14.825 1.00 80.94 104 SER A O 1
ATOM 778 N N . GLN A 1 105 ? -2.918 -7.469 -12.987 1.00 84.69 105 GLN A N 1
ATOM 779 C CA . GLN A 1 105 ? -3.510 -8.660 -13.604 1.00 84.69 105 GLN A CA 1
ATOM 780 C C . GLN A 1 105 ? -4.660 -8.301 -14.550 1.00 84.69 105 GLN A C 1
ATOM 782 O O . GLN A 1 105 ? -4.763 -8.854 -15.641 1.00 84.69 105 GLN A O 1
ATOM 787 N N . ARG A 1 106 ? -5.521 -7.360 -14.142 1.00 87.19 106 ARG A N 1
ATOM 788 C CA . ARG A 1 106 ? -6.699 -6.947 -14.915 1.00 87.19 106 ARG A CA 1
ATOM 789 C C . ARG A 1 106 ? -6.336 -6.142 -16.159 1.00 87.19 106 ARG A C 1
ATOM 791 O O . ARG A 1 106 ? -7.024 -6.250 -17.169 1.00 87.19 106 ARG A O 1
ATOM 798 N N . TYR A 1 107 ? -5.272 -5.349 -16.084 1.00 84.12 107 TYR A N 1
ATOM 799 C CA . TYR A 1 107 ? -4.802 -4.504 -17.177 1.00 84.12 107 TYR A CA 1
ATOM 800 C C . TYR A 1 107 ? -3.324 -4.796 -17.461 1.00 84.12 107 TYR A C 1
ATOM 802 O O . TYR A 1 107 ? -2.452 -4.024 -17.048 1.00 84.12 107 TYR A O 1
ATOM 810 N N . PRO A 1 108 ? -3.016 -5.920 -18.137 1.00 85.19 108 PRO A N 1
ATOM 811 C CA . PRO A 1 108 ? -1.641 -6.253 -18.472 1.00 85.19 108 PRO A CA 1
ATOM 812 C C . PRO A 1 108 ? -1.071 -5.209 -19.436 1.00 85.19 108 PRO A C 1
ATOM 814 O O . PRO A 1 108 ? -1.697 -4.842 -20.432 1.00 85.19 108 PRO A O 1
ATOM 817 N N . VAL A 1 109 ? 0.141 -4.733 -19.149 1.00 82.50 109 VAL A N 1
ATOM 818 C CA . VAL A 1 109 ? 0.829 -3.773 -20.018 1.00 82.50 109 VAL A CA 1
ATOM 819 C C . VAL A 1 109 ? 1.313 -4.506 -21.274 1.00 82.50 109 VAL A C 1
ATOM 821 O O . VAL A 1 109 ? 2.073 -5.471 -21.155 1.00 82.50 109 VAL A O 1
ATOM 824 N N . PRO A 1 110 ? 0.908 -4.078 -22.483 1.00 85.50 110 PRO A N 1
ATOM 825 C CA . PRO A 1 110 ? 1.292 -4.763 -23.708 1.00 85.50 110 PRO A CA 1
ATOM 826 C C . PRO A 1 110 ? 2.793 -4.585 -23.989 1.00 85.50 110 PRO A C 1
ATOM 828 O O . PRO A 1 110 ? 3.366 -3.514 -23.783 1.00 85.50 110 PRO A O 1
ATOM 831 N N . VAL A 1 111 ? 3.434 -5.637 -24.507 1.00 77.44 111 VAL A N 1
ATOM 832 C CA . VAL A 1 111 ? 4.890 -5.698 -24.763 1.00 77.44 111 VAL A CA 1
ATOM 833 C C . VAL A 1 111 ? 5.442 -4.516 -25.584 1.00 77.44 111 VAL A C 1
ATOM 835 O O . VAL A 1 111 ? 6.527 -4.042 -25.246 1.00 77.44 111 VAL A O 1
ATOM 838 N N . PRO A 1 112 ? 4.741 -3.977 -26.603 1.00 80.94 112 PRO A N 1
ATOM 839 C CA . PRO A 1 112 ? 5.224 -2.814 -27.351 1.00 80.94 112 PRO A CA 1
ATOM 840 C C . PRO A 1 112 ? 5.419 -1.555 -26.493 1.00 80.94 112 PRO A C 1
ATOM 842 O O . PRO A 1 112 ? 6.309 -0.759 -26.774 1.00 80.94 112 PRO A O 1
ATOM 845 N N . VAL A 1 113 ? 4.647 -1.385 -25.411 1.00 81.25 113 VAL A N 1
ATOM 846 C CA . VAL A 1 113 ? 4.823 -0.263 -24.468 1.00 81.25 113 VAL A CA 1
ATOM 847 C C . VAL A 1 113 ? 6.108 -0.431 -23.654 1.00 81.25 113 VAL A C 1
ATOM 849 O O . VAL A 1 113 ? 6.776 0.549 -23.336 1.00 81.25 113 VAL A O 1
ATOM 852 N N . LEU A 1 114 ? 6.507 -1.675 -23.372 1.00 78.19 114 LEU A N 1
ATOM 853 C CA . LEU A 1 114 ? 7.756 -1.993 -22.670 1.00 78.19 114 LEU A CA 1
ATOM 854 C C . LEU A 1 114 ? 8.998 -1.880 -23.567 1.00 78.19 114 LEU A C 1
ATOM 856 O O . LEU A 1 114 ? 10.120 -1.938 -23.063 1.00 78.19 114 LEU A O 1
ATOM 860 N N . ARG A 1 115 ? 8.822 -1.758 -24.887 1.00 83.69 115 ARG A N 1
ATOM 861 C CA . ARG A 1 115 ? 9.904 -1.670 -25.878 1.00 83.69 115 ARG A CA 1
ATOM 862 C C . ARG A 1 115 ? 9.559 -0.620 -26.936 1.00 83.69 115 ARG A C 1
ATOM 864 O O . ARG A 1 115 ? 9.178 -0.985 -28.050 1.00 83.69 115 ARG A O 1
ATOM 871 N N . PRO A 1 116 ? 9.669 0.679 -26.605 1.00 83.62 116 PRO A N 1
ATOM 872 C CA . PRO A 1 116 ? 9.351 1.733 -27.555 1.00 83.62 116 PRO A CA 1
ATOM 873 C C . PRO A 1 116 ? 10.283 1.643 -28.767 1.00 83.62 116 PRO A C 1
ATOM 875 O O . PRO A 1 116 ? 11.477 1.374 -28.624 1.00 83.62 116 PRO A O 1
ATOM 878 N N . ALA A 1 117 ? 9.749 1.911 -29.960 1.00 81.44 117 ALA A N 1
ATOM 879 C CA . ALA A 1 117 ? 10.499 1.806 -31.214 1.00 81.44 117 ALA A CA 1
ATOM 880 C C . ALA A 1 117 ? 11.754 2.701 -31.253 1.00 81.44 117 ALA A C 1
ATOM 882 O O . ALA A 1 117 ? 12.732 2.365 -31.914 1.00 81.44 117 ALA A O 1
ATOM 883 N N . SER A 1 118 ? 11.747 3.818 -30.520 1.00 83.50 118 SER A N 1
ATOM 884 C CA . SER A 1 118 ? 12.888 4.730 -30.403 1.00 83.50 118 SER A CA 1
ATOM 885 C C . SER A 1 118 ? 14.043 4.166 -29.572 1.00 83.50 118 SER A C 1
ATOM 887 O O . SER A 1 118 ? 15.192 4.529 -29.811 1.00 83.50 118 SER A O 1
ATOM 889 N N . ASN A 1 119 ? 13.766 3.299 -28.591 1.00 82.56 119 ASN A N 1
ATOM 890 C CA . ASN A 1 119 ? 14.786 2.680 -27.747 1.00 82.56 119 ASN A CA 1
ATOM 891 C C . ASN A 1 119 ? 14.265 1.377 -27.104 1.00 82.56 119 ASN A C 1
ATOM 893 O O . ASN A 1 119 ? 13.742 1.407 -25.983 1.00 82.56 119 ASN A O 1
ATOM 897 N N . PRO A 1 120 ? 14.444 0.220 -27.765 1.00 86.00 120 PRO A N 1
ATOM 898 C CA . PRO A 1 120 ? 13.923 -1.054 -27.269 1.00 86.00 120 PRO A CA 1
ATOM 899 C C . PRO A 1 120 ? 14.570 -1.507 -25.948 1.00 86.00 120 PRO A C 1
ATOM 901 O O . PRO A 1 120 ? 13.965 -2.275 -25.203 1.00 86.00 120 PRO A O 1
ATOM 904 N N . GLU A 1 121 ? 15.766 -1.006 -25.620 1.00 86.06 121 GLU A N 1
ATOM 905 C CA . GLU A 1 121 ? 16.538 -1.384 -24.425 1.00 86.06 121 GLU A CA 1
ATOM 906 C C . GLU A 1 121 ? 16.303 -0.461 -23.216 1.00 86.06 121 GLU A C 1
ATOM 908 O O . GLU A 1 121 ? 16.885 -0.670 -22.146 1.00 86.06 121 GLU A O 1
ATOM 913 N N . TYR A 1 122 ? 15.471 0.576 -23.354 1.00 82.31 122 TYR A N 1
ATOM 914 C CA . TYR A 1 122 ? 15.301 1.608 -22.327 1.00 82.31 122 TYR A CA 1
ATOM 915 C C . TYR A 1 122 ? 14.849 1.036 -20.974 1.00 82.31 122 TYR A C 1
ATOM 917 O O . TYR A 1 122 ? 15.541 1.197 -19.965 1.00 82.31 122 TYR A O 1
ATOM 925 N N . TYR A 1 123 ? 13.724 0.317 -20.949 1.00 83.19 123 TYR A N 1
ATOM 926 C CA . TYR A 1 123 ? 13.164 -0.221 -19.707 1.00 83.19 123 TYR A CA 1
ATOM 927 C C . TYR A 1 123 ? 14.002 -1.367 -19.125 1.00 83.19 123 TYR A C 1
ATOM 929 O O . TYR A 1 123 ? 14.094 -1.494 -17.905 1.00 83.19 123 TYR A O 1
ATOM 937 N N . VAL A 1 124 ? 14.689 -2.149 -19.967 1.00 86.75 124 VAL A N 1
ATOM 938 C CA . VAL A 1 124 ? 15.641 -3.184 -19.519 1.00 86.75 124 VAL A CA 1
ATOM 939 C C . VAL A 1 124 ? 16.801 -2.545 -18.757 1.00 86.75 124 VAL A C 1
ATOM 941 O O . VAL A 1 124 ? 17.188 -3.010 -17.683 1.00 86.75 124 VAL A O 1
ATOM 944 N N . ARG A 1 125 ? 17.346 -1.440 -19.276 1.00 85.38 125 ARG A N 1
ATOM 945 C CA . ARG A 1 125 ? 18.403 -0.679 -18.602 1.00 85.38 125 ARG A CA 1
ATOM 946 C C . ARG A 1 125 ? 17.906 -0.055 -17.302 1.00 85.38 125 ARG A C 1
ATOM 948 O O . ARG A 1 125 ? 18.617 -0.123 -16.301 1.00 85.38 125 ARG A O 1
ATOM 955 N N . LEU A 1 126 ? 16.699 0.511 -17.315 1.00 83.56 126 LEU A N 1
ATOM 956 C CA . LEU A 1 126 ? 16.073 1.105 -16.136 1.00 83.56 126 LEU A CA 1
ATOM 957 C C . LEU A 1 126 ? 15.898 0.067 -15.018 1.00 83.56 126 LEU A C 1
ATOM 959 O O . LEU A 1 126 ? 16.303 0.327 -13.889 1.00 83.56 126 LEU A O 1
ATOM 963 N N . ALA A 1 127 ? 15.395 -1.128 -15.341 1.00 85.69 127 ALA A N 1
ATOM 964 C CA . ALA A 1 127 ? 15.263 -2.231 -14.389 1.00 85.69 127 ALA A CA 1
ATOM 965 C C . ALA A 1 127 ? 16.614 -2.600 -13.751 1.00 85.69 127 ALA A C 1
ATOM 967 O O . ALA A 1 127 ? 16.730 -2.662 -12.530 1.00 85.69 127 ALA A O 1
ATOM 968 N N . ARG A 1 128 ? 17.682 -2.718 -14.554 1.00 86.44 128 ARG A N 1
ATOM 969 C CA . ARG A 1 128 ? 19.039 -2.976 -14.034 1.00 86.44 128 ARG A CA 1
ATOM 970 C C . ARG A 1 128 ? 19.569 -1.850 -13.147 1.00 86.44 128 ARG A C 1
ATOM 972 O O . ARG A 1 128 ? 20.356 -2.100 -12.241 1.00 86.44 128 ARG A O 1
ATOM 979 N N . MET A 1 129 ? 19.224 -0.597 -13.438 1.00 82.69 129 MET A N 1
ATOM 980 C CA . MET A 1 129 ? 19.603 0.541 -12.593 1.00 82.69 129 MET A CA 1
ATOM 981 C C . MET A 1 129 ? 18.852 0.516 -11.259 1.00 82.69 129 MET A C 1
ATOM 983 O O . MET A 1 129 ? 19.469 0.735 -10.222 1.00 82.69 129 MET A O 1
ATOM 987 N N . LEU A 1 130 ? 17.559 0.185 -11.278 1.00 81.25 130 LEU A N 1
ATOM 988 C CA . LEU A 1 130 ? 16.736 0.008 -10.079 1.00 81.25 130 LEU A CA 1
ATOM 989 C C . LEU A 1 130 ? 17.270 -1.122 -9.185 1.00 81.25 130 LEU A C 1
ATOM 991 O O . LEU A 1 130 ? 17.400 -0.936 -7.977 1.00 81.25 130 LEU A O 1
ATOM 995 N N . ASP A 1 131 ? 17.656 -2.260 -9.766 1.00 83.88 131 ASP A N 1
ATOM 996 C CA . ASP A 1 131 ? 18.249 -3.374 -9.014 1.00 83.88 131 ASP A CA 1
ATOM 997 C C . ASP A 1 131 ? 19.587 -3.004 -8.361 1.00 83.88 131 ASP A C 1
ATOM 999 O O . ASP A 1 131 ? 19.876 -3.435 -7.244 1.00 83.88 131 ASP A O 1
ATOM 1003 N N . ARG A 1 132 ? 20.402 -2.183 -9.035 1.00 82.88 132 ARG A N 1
ATOM 1004 C CA . ARG A 1 132 ? 21.658 -1.649 -8.485 1.00 82.88 132 ARG A CA 1
ATOM 1005 C C . ARG A 1 132 ? 21.408 -0.649 -7.356 1.00 82.88 132 ARG A C 1
ATOM 1007 O O . ARG A 1 132 ? 22.013 -0.783 -6.295 1.00 82.88 132 ARG A O 1
ATOM 1014 N N . ALA A 1 133 ? 20.447 0.265 -7.529 1.00 80.94 133 ALA A N 1
ATOM 1015 C CA . ALA A 1 133 ? 20.017 1.190 -6.476 1.00 80.94 133 ALA A CA 1
ATOM 1016 C C . ALA A 1 133 ? 19.567 0.437 -5.219 1.00 80.94 133 ALA A C 1
ATOM 1018 O O . ALA A 1 133 ? 19.998 0.751 -4.114 1.00 80.94 133 ALA A O 1
ATOM 1019 N N . LYS A 1 134 ? 18.754 -0.612 -5.393 1.00 79.31 134 LYS A N 1
ATOM 1020 C CA . LYS A 1 134 ? 18.284 -1.470 -4.297 1.00 79.31 134 LYS A CA 1
ATOM 1021 C C . LYS A 1 134 ? 19.429 -2.143 -3.532 1.00 79.31 134 LYS A C 1
ATOM 1023 O O . LYS A 1 134 ? 19.290 -2.396 -2.339 1.00 79.31 134 LYS A O 1
ATOM 1028 N N . LYS A 1 135 ? 20.548 -2.435 -4.198 1.00 82.44 135 LYS A N 1
ATOM 1029 C CA . LYS A 1 135 ? 21.760 -2.999 -3.582 1.00 82.44 135 LYS A CA 1
ATOM 1030 C C . LYS A 1 135 ? 22.644 -1.944 -2.89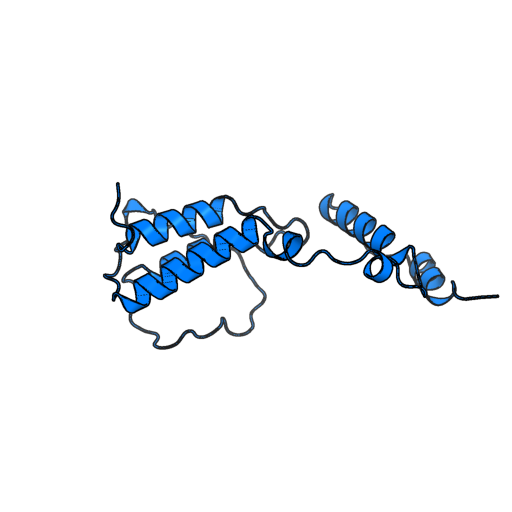9 1.00 82.44 135 LYS A C 1
ATOM 1032 O O . LYS A 1 135 ? 23.657 -2.313 -2.317 1.00 82.44 135 LYS A O 1
ATOM 1037 N N . GLY A 1 136 ? 22.270 -0.663 -2.948 1.00 74.69 136 GLY A N 1
ATOM 1038 C CA . GLY A 1 136 ? 23.061 0.444 -2.404 1.00 74.69 136 GLY A CA 1
ATOM 1039 C C . GLY A 1 136 ? 24.209 0.892 -3.313 1.00 74.69 136 GLY A C 1
ATOM 1040 O O . GLY A 1 136 ? 25.098 1.610 -2.863 1.00 74.69 136 GLY A O 1
ATOM 1041 N N . GLU A 1 137 ? 24.216 0.475 -4.582 1.00 74.19 137 GLU A N 1
ATOM 1042 C CA . GLU A 1 137 ? 25.226 0.886 -5.558 1.00 74.19 137 GLU A CA 1
ATOM 1043 C C . GLU A 1 137 ? 24.899 2.282 -6.119 1.00 74.19 137 GLU A C 1
ATOM 1045 O O . GLU A 1 137 ? 23.732 2.651 -6.277 1.00 74.19 137 GLU A O 1
ATOM 1050 N N . ASN A 1 138 ? 25.922 3.083 -6.427 1.00 64.81 138 ASN A N 1
ATOM 1051 C CA . ASN A 1 138 ? 25.725 4.440 -6.932 1.00 64.81 138 ASN A CA 1
ATOM 1052 C C . ASN A 1 138 ? 25.141 4.411 -8.359 1.00 64.81 138 ASN A C 1
ATOM 1054 O O . ASN A 1 138 ? 25.736 3.855 -9.278 1.00 64.81 138 ASN A O 1
ATOM 1058 N N . VAL A 1 139 ? 23.965 5.021 -8.541 1.00 60.31 139 VAL A N 1
ATOM 1059 C CA . VAL A 1 139 ? 23.180 4.980 -9.795 1.00 60.31 139 VAL A CA 1
ATOM 1060 C C . VAL A 1 139 ? 23.424 6.209 -10.679 1.00 60.31 139 VAL A C 1
ATOM 1062 O O . VAL A 1 139 ? 22.752 6.413 -11.692 1.00 60.31 139 VAL A O 1
ATOM 1065 N N . SER A 1 140 ? 24.408 7.045 -10.334 1.00 60.56 140 SER A N 1
ATOM 1066 C CA . SER A 1 140 ? 24.796 8.153 -11.202 1.00 60.56 140 SER A CA 1
ATOM 1067 C C . SER A 1 140 ? 25.345 7.618 -12.529 1.00 60.56 140 SER A C 1
ATOM 1069 O O . SER A 1 140 ? 26.417 7.026 -12.603 1.00 60.56 140 SER A O 1
ATOM 1071 N N . LEU A 1 141 ? 24.579 7.831 -13.606 1.00 58.25 141 LEU A N 1
ATOM 1072 C CA . LEU A 1 141 ? 25.058 7.618 -14.970 1.00 58.25 141 LEU A CA 1
ATOM 1073 C C . LEU A 1 141 ? 26.326 8.446 -15.156 1.00 58.25 141 LEU A C 1
ATOM 1075 O O . LEU A 1 141 ? 26.285 9.674 -14.994 1.00 58.25 141 LEU A O 1
ATOM 1079 N N . THR A 1 142 ? 27.422 7.783 -15.510 1.00 64.12 142 THR A N 1
ATOM 1080 C CA . THR A 1 142 ? 28.689 8.455 -15.802 1.00 64.12 142 THR A CA 1
ATOM 1081 C C . THR A 1 142 ? 28.488 9.450 -16.951 1.00 64.12 142 THR A C 1
ATOM 1083 O O . THR A 1 142 ? 27.652 9.236 -17.832 1.00 64.12 142 THR A O 1
ATOM 1086 N N . MET A 1 143 ? 29.249 10.552 -16.990 1.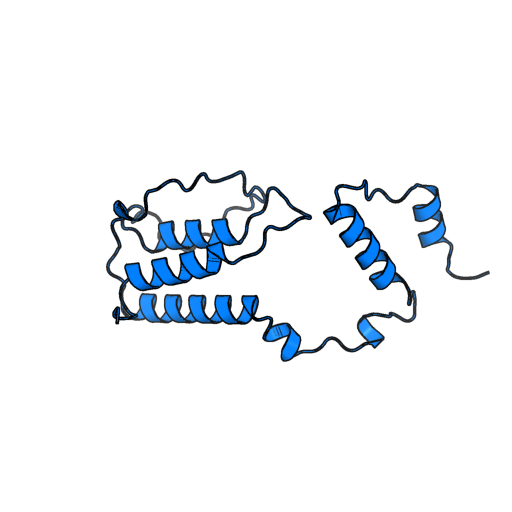00 54.59 143 MET A N 1
ATOM 1087 C CA . MET A 1 143 ? 29.137 11.558 -18.068 1.00 54.59 143 MET A CA 1
ATOM 1088 C C . MET A 1 143 ? 29.248 10.932 -19.470 1.00 54.59 143 MET A C 1
ATOM 1090 O O . MET A 1 143 ? 28.555 11.346 -20.396 1.00 54.59 143 MET A O 1
ATOM 1094 N N . ARG A 1 144 ? 30.046 9.866 -19.607 1.00 59.97 144 ARG A N 1
ATOM 1095 C CA . ARG A 1 144 ? 30.206 9.089 -20.844 1.00 59.97 144 ARG A CA 1
ATOM 1096 C C . ARG A 1 144 ? 28.948 8.299 -21.226 1.00 59.97 144 ARG A C 1
ATOM 1098 O O . ARG A 1 144 ? 28.611 8.215 -22.405 1.00 59.97 144 ARG A O 1
ATOM 1105 N N . GLU A 1 145 ? 28.232 7.741 -20.252 1.00 68.94 145 GLU A N 1
ATOM 1106 C CA . GLU A 1 145 ? 26.952 7.058 -20.481 1.00 68.94 145 GLU A CA 1
ATOM 1107 C C . GLU A 1 145 ? 25.830 8.042 -20.800 1.00 68.94 145 GLU A C 1
ATOM 1109 O O . GLU A 1 145 ? 25.019 7.763 -21.681 1.00 68.94 145 GLU A O 1
ATOM 1114 N N . ARG A 1 146 ? 25.821 9.212 -20.145 1.00 66.69 146 ARG A N 1
ATOM 1115 C CA . ARG A 1 146 ? 24.904 10.311 -20.478 1.00 66.69 146 ARG A CA 1
ATOM 1116 C C . ARG A 1 146 ? 25.101 10.753 -21.926 1.00 66.69 146 ARG A C 1
ATOM 1118 O O . ARG A 1 146 ? 24.126 10.814 -22.661 1.00 66.69 146 ARG A O 1
ATOM 1125 N N . LEU A 1 147 ? 26.346 10.947 -22.368 1.00 65.38 147 LEU A N 1
ATOM 1126 C CA . LEU A 1 147 ? 26.650 11.296 -23.760 1.00 65.38 147 LEU A CA 1
ATOM 1127 C C . LEU A 1 147 ? 26.165 10.212 -24.742 1.00 65.38 147 LEU A C 1
ATOM 1129 O O . LEU A 1 147 ? 25.513 10.513 -25.736 1.00 65.38 147 LEU A O 1
ATOM 1133 N N . ARG A 1 148 ? 26.392 8.928 -24.437 1.00 67.50 148 ARG A N 1
ATOM 1134 C CA . ARG A 1 148 ? 25.938 7.819 -25.293 1.00 67.50 148 ARG A CA 1
ATOM 1135 C C . ARG A 1 148 ? 24.411 7.757 -25.427 1.00 67.50 148 ARG A C 1
ATOM 1137 O O . ARG A 1 148 ? 23.926 7.341 -26.472 1.00 67.50 148 ARG A O 1
ATOM 1144 N N . LEU A 1 149 ? 23.653 8.173 -24.412 1.00 65.12 149 LEU A N 1
ATOM 1145 C CA . LEU A 1 149 ? 22.185 8.206 -24.455 1.00 65.12 149 LEU A CA 1
ATOM 1146 C C . LEU A 1 149 ? 21.631 9.292 -25.389 1.00 65.12 149 LEU A C 1
ATOM 1148 O O . LEU A 1 149 ? 20.562 9.092 -25.954 1.00 65.12 149 LEU A O 1
ATOM 1152 N N . PHE A 1 150 ? 22.357 10.394 -25.589 1.00 65.31 150 PHE A N 1
ATOM 1153 C CA . PHE A 1 150 ? 21.947 11.462 -26.508 1.00 65.31 150 PHE A CA 1
ATOM 1154 C C . PHE A 1 150 ? 22.399 11.225 -27.957 1.00 65.31 150 PHE A C 1
ATOM 1156 O O . PHE A 1 150 ? 21.738 11.692 -28.876 1.00 65.31 150 PHE A O 1
ATOM 1163 N N . PHE A 1 151 ? 23.473 10.459 -28.176 1.00 63.88 151 PHE A N 1
ATOM 1164 C CA . PHE A 1 151 ? 24.067 10.255 -29.507 1.00 63.88 151 PHE A CA 1
ATOM 1165 C C . PHE A 1 151 ? 23.882 8.839 -30.093 1.00 63.88 151 PHE A C 1
ATOM 1167 O O . PHE A 1 151 ? 24.500 8.508 -31.099 1.00 63.88 151 PHE A O 1
ATOM 1174 N N . THR A 1 152 ? 23.027 7.983 -29.515 1.00 55.66 152 THR A N 1
ATOM 1175 C CA . THR A 1 152 ? 22.714 6.639 -30.069 1.00 55.66 152 THR A CA 1
ATOM 1176 C C . THR A 1 152 ? 21.472 6.613 -30.968 1.00 55.66 152 THR A C 1
ATOM 1178 O O . THR A 1 152 ? 20.748 5.624 -31.020 1.00 55.66 152 THR A O 1
ATOM 1181 N N . GLY A 1 153 ? 21.252 7.690 -31.722 1.00 56.09 153 GLY A N 1
ATOM 1182 C CA . GLY A 1 153 ? 20.329 7.736 -32.853 1.00 56.09 153 GLY A CA 1
ATOM 1183 C C . GLY A 1 153 ? 21.069 8.167 -34.119 1.00 56.09 153 GLY A C 1
ATOM 1184 O O . GLY A 1 153 ? 21.163 9.359 -34.365 1.00 56.09 153 GLY A O 1
ATOM 1185 N N . LYS A 1 154 ? 21.554 7.185 -34.898 1.00 46.00 154 LYS A N 1
ATOM 1186 C CA . LYS A 1 154 ? 22.099 7.279 -36.273 1.00 46.00 154 LYS A CA 1
ATOM 1187 C C . LYS A 1 154 ? 23.308 8.203 -36.530 1.00 46.00 154 LYS A C 1
ATOM 1189 O O . LYS A 1 154 ? 23.179 9.421 -36.590 1.00 46.00 154 LYS A O 1
ATOM 1194 N N . LEU A 1 155 ? 24.428 7.571 -36.889 1.00 33.66 155 LEU A N 1
ATOM 1195 C CA . LEU A 1 155 ? 25.010 7.669 -38.236 1.00 33.66 155 LEU A CA 1
ATOM 1196 C C . LEU A 1 155 ? 25.062 6.249 -38.802 1.00 33.66 155 LEU A C 1
ATOM 1198 O O . LEU A 1 155 ? 25.461 5.352 -38.024 1.00 33.66 155 LEU A O 1
#

Solvent-accessible surface area (backbone atoms only — not comparable to full-atom values): 9594 Å² total; per-residue (Å²): 134,80,64,83,72,39,39,60,53,49,41,54,50,47,37,53,56,18,70,70,44,75,76,41,62,87,41,79,64,44,48,66,22,57,52,47,33,54,49,41,51,60,74,33,29,63,90,59,95,79,66,92,66,92,71,68,77,74,96,63,98,62,61,72,73,79,80,84,80,70,61,79,88,75,64,53,60,36,88,64,52,75,66,56,40,54,53,51,51,51,53,49,52,51,53,51,40,60,74,73,39,48,63,56,70,76,56,65,80,58,69,64,76,61,33,40,92,93,47,58,58,52,53,62,52,49,51,55,44,52,57,36,38,55,73,72,44,87,70,74,72,49,73,70,54,52,50,48,71,76,65,75,71,83,133

InterPro domains:
  IPR037653 Cytochrome B pre-mRNA-processing protein 6 [PTHR28250] (8-137)

Mean predicted aligned error: 12.98 Å

Organism: NCBI:txid215250